Protein AF-A0A9C5ZKK2-F1 (afdb_monomer)

Sequence (110 aa):
MLGVKFIIILALFGAITSAADQGYLDSRNKLIKRGRRHSLGGKLELTEKEKEVNRIFMKHKINELSLAFNDTSQNSPAMHFFKAKDVIENNLLLRVLFSNFRMHCNLHIV

InterPro domains:
  IPR013659 Adenosine/AMP deaminase N-terminal [PF08451] (18-93)

Radius of gyration: 24.01 Å; Cα contacts (8 Å, |Δi|>4): 30; chains: 1; bounding box: 35×56×68 Å

Structure (mmCIF, N/CA/C/O backbone):
data_AF-A0A9C5ZKK2-F1
#
_entry.id   AF-A0A9C5ZKK2-F1
#
loop_
_atom_site.group_PDB
_atom_site.id
_atom_site.type_symbol
_atom_site.label_atom_id
_atom_site.label_alt_id
_atom_site.label_comp_id
_atom_site.label_asym_id
_atom_site.label_entity_id
_atom_site.label_seq_id
_atom_site.pdbx_PDB_ins_code
_atom_site.Cartn_x
_atom_site.Cartn_y
_atom_site.Cartn_z
_atom_site.occupancy
_atom_site.B_iso_or_equiv
_atom_site.auth_seq_id
_atom_site.auth_comp_id
_atom_site.auth_asym_id
_atom_site.auth_atom_id
_atom_site.pdbx_PDB_model_num
ATOM 1 N N . MET A 1 1 ? -16.827 34.606 41.794 1.00 61.16 1 MET A N 1
ATOM 2 C CA . MET A 1 1 ? -17.616 33.513 41.163 1.00 61.16 1 MET A CA 1
ATOM 3 C C . MET A 1 1 ? -17.607 33.521 39.625 1.00 61.16 1 MET A C 1
ATOM 5 O O . MET A 1 1 ? -18.075 32.553 39.039 1.00 61.16 1 MET A O 1
ATOM 9 N N . LEU A 1 2 ? -17.075 34.556 38.953 1.00 66.56 2 LEU A N 1
ATOM 10 C CA . LEU A 1 2 ? -17.052 34.640 37.482 1.00 66.56 2 LEU A CA 1
ATOM 11 C C . LEU A 1 2 ? -15.945 33.775 36.835 1.00 66.56 2 LEU A C 1
ATOM 13 O O . LEU A 1 2 ? -16.195 33.118 35.832 1.00 66.56 2 LEU A O 1
ATOM 17 N N . GLY A 1 3 ? -14.761 33.693 37.458 1.00 73.31 3 GLY A N 1
ATOM 18 C CA . GLY A 1 3 ? -13.631 32.899 36.946 1.00 73.31 3 GLY A CA 1
ATOM 19 C C . GLY A 1 3 ? -13.884 31.386 36.913 1.00 73.31 3 GLY A C 1
ATOM 20 O O . GLY A 1 3 ? -13.531 30.726 35.945 1.00 73.31 3 GLY A O 1
ATOM 21 N N . VAL A 1 4 ? -14.585 30.840 37.915 1.00 77.81 4 VAL A N 1
ATOM 22 C CA . VAL A 1 4 ? -14.943 29.407 37.958 1.00 77.81 4 VAL A CA 1
ATOM 23 C C . VAL A 1 4 ? -15.922 29.048 36.837 1.00 77.81 4 VAL A C 1
ATOM 25 O O . VAL A 1 4 ? -15.765 28.021 36.185 1.00 77.81 4 VAL A O 1
ATOM 28 N N . LYS A 1 5 ? -16.893 29.925 36.551 1.00 78.19 5 LYS A N 1
ATOM 29 C CA . LYS A 1 5 ? -17.826 29.746 35.428 1.00 78.19 5 LYS A CA 1
ATOM 30 C C . LYS A 1 5 ? -17.097 29.758 34.081 1.00 78.19 5 LYS A C 1
ATOM 32 O O . LYS A 1 5 ? -17.413 28.942 33.225 1.00 78.19 5 LYS A O 1
ATOM 37 N N . PHE A 1 6 ? -16.097 30.624 33.918 1.00 82.38 6 PHE A N 1
ATOM 38 C CA . PHE A 1 6 ? -15.277 30.681 32.705 1.00 82.38 6 PHE A CA 1
ATOM 39 C C . PHE A 1 6 ? -14.474 29.394 32.476 1.00 82.38 6 PHE A C 1
ATOM 41 O O . PHE A 1 6 ? -14.457 28.881 31.361 1.00 82.38 6 PHE A O 1
ATOM 48 N N . ILE A 1 7 ? -13.872 28.832 33.530 1.00 83.69 7 ILE A N 1
ATOM 49 C CA . ILE A 1 7 ? -13.127 27.565 33.445 1.00 83.69 7 ILE A CA 1
ATOM 50 C C . ILE A 1 7 ? -14.052 26.402 33.067 1.00 83.69 7 ILE A C 1
ATOM 52 O O . ILE A 1 7 ? -13.695 25.589 32.218 1.00 83.69 7 ILE A O 1
ATOM 56 N N . ILE A 1 8 ? -15.258 26.345 33.640 1.00 83.38 8 ILE A N 1
ATOM 57 C CA . ILE A 1 8 ? -16.248 25.307 33.312 1.00 83.38 8 ILE A CA 1
ATOM 58 C C . ILE A 1 8 ? -16.679 25.402 31.841 1.00 83.38 8 ILE A C 1
ATOM 60 O O . ILE A 1 8 ? -16.755 24.382 31.159 1.00 83.38 8 ILE A O 1
ATOM 64 N N . ILE A 1 9 ? -16.913 26.616 31.330 1.00 84.19 9 ILE A N 1
ATOM 65 C CA . ILE A 1 9 ? -17.272 26.838 29.920 1.00 84.19 9 ILE A CA 1
ATOM 66 C C . ILE A 1 9 ? -16.123 26.418 28.990 1.00 84.19 9 ILE A C 1
ATOM 68 O O . ILE A 1 9 ? -16.368 25.750 27.987 1.00 84.19 9 ILE A O 1
ATOM 72 N N . LEU A 1 10 ? -14.873 26.745 29.336 1.00 81.31 10 LEU A N 1
ATOM 73 C CA . LEU A 1 10 ? -13.702 26.355 28.544 1.00 81.31 10 LEU A CA 1
ATOM 74 C C . LEU A 1 10 ? -13.518 24.827 28.506 1.00 81.31 10 LEU A C 1
ATOM 76 O O . LEU A 1 10 ? -13.245 24.259 27.450 1.00 81.31 10 LEU A O 1
ATOM 80 N N . ALA A 1 11 ? -13.710 24.160 29.649 1.00 80.12 11 ALA A N 1
ATOM 81 C CA . ALA A 1 11 ? -13.616 22.706 29.761 1.00 80.12 11 ALA A CA 1
ATOM 82 C C . ALA A 1 11 ? -14.719 21.992 28.962 1.00 80.12 11 ALA A C 1
ATOM 84 O O . ALA A 1 11 ? -14.442 21.015 28.268 1.00 80.12 11 ALA A O 1
ATOM 85 N N . LEU A 1 12 ? -15.954 22.508 28.997 1.00 76.38 12 LEU A N 1
ATOM 86 C CA . LEU A 1 12 ? -17.062 21.997 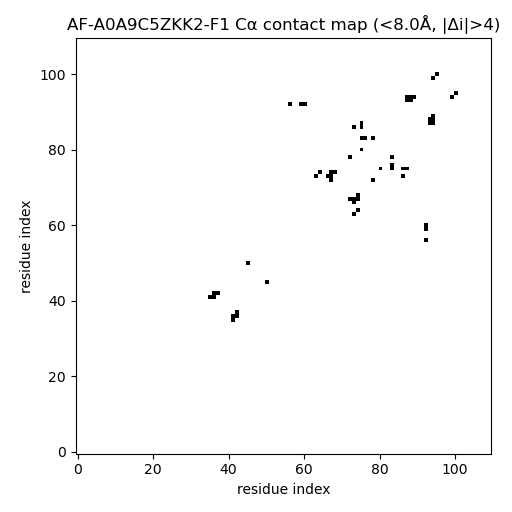28.185 1.00 76.38 12 LEU A CA 1
ATOM 87 C C . LEU A 1 12 ? -16.790 22.162 26.687 1.00 76.38 12 LEU A C 1
ATOM 89 O O . LEU A 1 12 ? -17.025 21.229 25.921 1.00 76.38 12 LEU A O 1
ATOM 93 N N . PHE A 1 13 ? -16.245 23.306 26.267 1.00 76.69 13 PHE A N 1
ATOM 94 C CA . PHE A 1 13 ? -15.901 23.539 24.864 1.00 76.69 13 PHE A CA 1
ATOM 95 C C . PHE A 1 13 ? -14.804 22.574 24.377 1.00 76.69 13 PHE A C 1
ATOM 97 O O . PHE A 1 13 ? -14.947 21.983 23.309 1.00 76.69 13 PHE A O 1
ATOM 104 N N . GLY A 1 14 ? -13.763 22.333 25.185 1.00 72.12 14 GLY A N 1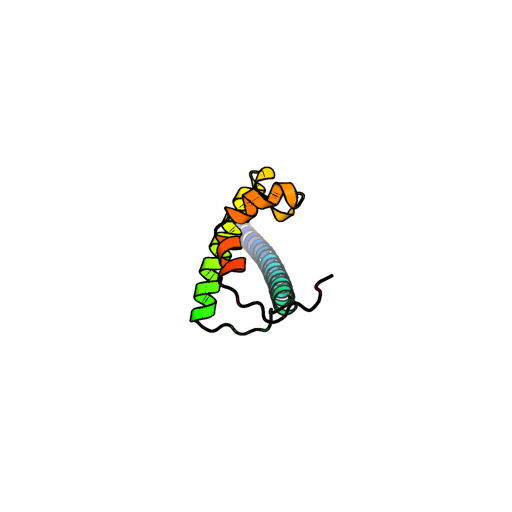
ATOM 105 C CA . GLY A 1 14 ? -12.711 21.349 24.881 1.00 72.12 14 GLY A CA 1
ATOM 106 C C . GLY A 1 14 ? -13.194 19.888 24.863 1.00 72.12 14 GLY A C 1
ATOM 107 O O . GLY A 1 14 ? -12.721 19.071 24.068 1.00 72.12 14 GLY A O 1
ATOM 108 N N . ALA A 1 15 ? -14.172 19.541 25.702 1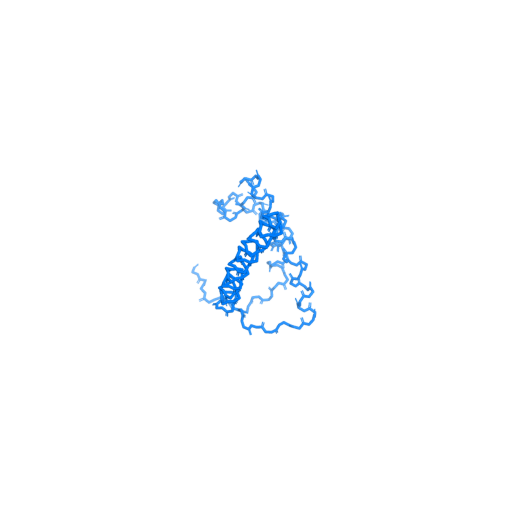.00 70.69 15 ALA A N 1
ATOM 109 C CA . ALA A 1 15 ? -14.778 18.210 25.689 1.00 70.69 15 ALA A CA 1
ATOM 110 C C . ALA A 1 15 ? -15.628 17.979 24.424 1.00 70.69 15 ALA A C 1
ATOM 112 O O . ALA A 1 15 ? -15.579 16.904 23.830 1.00 70.69 15 ALA A O 1
ATOM 113 N N . ILE A 1 16 ? -16.363 18.999 23.967 1.00 71.88 16 ILE A N 1
ATOM 114 C CA . ILE A 1 16 ? -17.188 18.912 22.753 1.00 71.88 16 ILE A CA 1
ATOM 115 C C . ILE A 1 16 ? -16.313 18.785 21.494 1.00 71.88 16 ILE A C 1
ATOM 117 O O . ILE A 1 16 ? -16.621 17.976 20.617 1.00 71.88 16 ILE A O 1
ATOM 121 N N . THR A 1 17 ? -15.207 19.532 21.402 1.00 72.19 17 THR A N 1
ATOM 122 C CA . THR A 1 17 ? -14.301 19.463 20.240 1.00 72.19 17 THR A CA 1
ATOM 123 C C . THR A 1 17 ? -13.562 18.127 20.141 1.00 72.19 17 THR A C 1
ATOM 125 O O . THR A 1 17 ? -13.444 17.584 19.044 1.00 72.19 17 THR A O 1
ATOM 128 N N . SER A 1 18 ? -13.121 17.550 21.263 1.00 68.81 18 SER A N 1
ATOM 129 C CA . SER A 1 18 ? -12.457 16.234 21.270 1.00 68.81 18 SER A CA 1
ATOM 130 C C . SER A 1 18 ? -13.410 15.075 20.942 1.00 68.81 18 SER A C 1
ATOM 132 O O . SER A 1 18 ? -13.033 14.150 20.223 1.00 68.81 18 SER A O 1
ATOM 134 N N . ALA A 1 19 ? -14.669 15.135 21.389 1.00 69.00 19 ALA A N 1
ATOM 135 C CA . ALA A 1 19 ? -15.681 14.139 21.031 1.00 69.00 19 ALA A CA 1
ATOM 136 C C . ALA A 1 19 ? -16.022 14.157 19.527 1.00 69.00 19 ALA A C 1
ATOM 138 O O . ALA A 1 19 ? -16.213 13.100 18.919 1.00 69.00 19 ALA A O 1
ATOM 139 N N . ALA A 1 20 ? -16.068 15.347 18.915 1.00 69.88 20 ALA A N 1
ATOM 140 C CA . ALA A 1 20 ? -16.273 15.497 17.474 1.00 69.88 20 ALA A CA 1
ATOM 141 C C . ALA A 1 20 ? -15.110 14.900 16.657 1.00 69.88 20 ALA A C 1
ATOM 143 O O . ALA A 1 20 ? -15.346 14.239 15.642 1.00 69.88 20 ALA A O 1
ATOM 144 N N . ASP A 1 21 ? -13.872 15.067 17.131 1.00 81.56 21 ASP A N 1
ATOM 145 C CA . ASP A 1 21 ? -12.677 14.477 16.516 1.00 81.56 21 ASP A CA 1
ATOM 146 C C . ASP A 1 21 ? -12.699 12.938 16.586 1.00 81.56 21 ASP A C 1
ATOM 148 O O . ASP A 1 21 ? -12.497 12.258 15.576 1.00 81.56 21 ASP A O 1
ATOM 152 N N . GLN A 1 22 ? -13.081 12.363 17.732 1.00 87.06 22 GLN A N 1
ATOM 153 C CA . GLN A 1 22 ? -13.170 10.906 17.879 1.00 87.06 22 GLN A CA 1
ATOM 154 C C . GLN A 1 22 ? -14.227 10.281 16.952 1.00 87.06 22 GLN A C 1
ATOM 156 O O . GLN A 1 22 ? -13.968 9.258 16.312 1.00 87.06 22 GLN A O 1
ATOM 161 N N . GLY A 1 23 ? -15.404 10.907 16.821 1.00 90.75 23 GLY A N 1
ATOM 162 C CA . GLY A 1 23 ? -16.456 10.432 15.913 1.00 90.75 23 GLY A CA 1
ATOM 163 C C . GLY A 1 23 ? -16.020 10.425 14.441 1.00 90.75 23 GLY A C 1
ATOM 164 O O . GLY A 1 23 ? -16.342 9.493 13.686 1.00 90.75 23 GLY A O 1
ATOM 165 N N . TYR A 1 24 ? -15.234 11.427 14.037 1.00 91.81 24 TYR A N 1
ATOM 166 C CA . TYR A 1 24 ? -14.604 11.470 12.719 1.00 91.81 24 TYR A CA 1
ATOM 167 C C . TYR A 1 24 ? -13.563 10.353 12.548 1.00 91.81 24 TYR A C 1
ATOM 169 O O . TYR A 1 24 ? -13.628 9.603 11.565 1.00 91.81 24 TYR A O 1
ATOM 177 N N . LEU A 1 25 ? -12.641 10.190 13.504 1.00 93.25 25 LEU A N 1
ATOM 178 C CA . LEU A 1 25 ? -11.595 9.163 13.454 1.00 93.25 25 LEU A CA 1
ATOM 179 C C . LEU A 1 25 ? -12.180 7.747 13.372 1.00 93.25 25 LEU A C 1
ATOM 181 O O . LEU A 1 25 ? -11.725 6.936 12.559 1.00 93.25 25 LEU A O 1
ATOM 185 N N . ASP A 1 26 ? -13.233 7.459 14.134 1.00 94.88 26 ASP A N 1
ATOM 186 C CA . ASP A 1 26 ? -13.928 6.170 14.096 1.00 94.88 26 ASP A CA 1
ATOM 187 C C . ASP A 1 26 ? -14.569 5.911 12.730 1.00 94.88 26 ASP A C 1
ATOM 189 O O . ASP A 1 26 ? -14.455 4.814 12.170 1.00 94.88 26 ASP A O 1
ATOM 193 N N . SER A 1 27 ? -15.219 6.927 12.162 1.00 95.31 27 SER A N 1
ATOM 194 C CA . SER A 1 27 ? -15.841 6.845 10.837 1.00 95.31 27 SER A CA 1
ATOM 195 C C . SER A 1 27 ? -14.794 6.618 9.744 1.00 95.31 27 SER A C 1
ATOM 197 O O . SER A 1 27 ? -14.947 5.723 8.904 1.00 95.31 27 SER A O 1
ATOM 199 N N . ARG A 1 28 ? -13.673 7.345 9.806 1.00 94.69 28 ARG A N 1
ATOM 200 C CA . ARG A 1 28 ? -12.518 7.166 8.918 1.00 94.69 28 ARG A CA 1
ATOM 201 C C . ARG A 1 28 ? -11.943 5.753 9.022 1.00 94.69 28 ARG A C 1
ATOM 203 O O . ARG A 1 28 ? -11.730 5.092 8.004 1.00 94.69 28 ARG A O 1
ATOM 210 N N . ASN A 1 29 ? -11.743 5.251 10.238 1.00 96.06 29 ASN A N 1
ATOM 211 C CA . ASN A 1 29 ? -11.203 3.912 10.472 1.00 96.06 29 ASN A CA 1
ATOM 212 C C . ASN A 1 29 ? -12.146 2.812 9.967 1.00 96.06 29 ASN A C 1
ATOM 214 O O . ASN A 1 29 ? -11.686 1.833 9.368 1.00 96.06 29 ASN A O 1
ATOM 218 N N . LYS A 1 30 ? -13.465 2.986 10.133 1.00 96.31 30 LYS A N 1
ATOM 219 C CA . LYS A 1 30 ? -14.481 2.084 9.565 1.00 96.31 30 LYS A CA 1
ATOM 220 C C . LYS A 1 30 ? -14.398 2.034 8.039 1.00 96.31 30 LYS A C 1
ATOM 222 O O . LYS A 1 30 ? -14.423 0.936 7.479 1.00 96.31 30 LYS A O 1
ATOM 227 N N . LEU A 1 31 ? -14.249 3.181 7.372 1.00 96.69 31 LEU A N 1
ATOM 228 C CA . LEU A 1 31 ? -14.099 3.250 5.912 1.00 96.69 31 LEU A CA 1
ATOM 229 C C . LEU A 1 31 ? -12.812 2.570 5.432 1.00 96.69 31 LEU A C 1
ATOM 231 O O . LEU A 1 31 ? -12.869 1.728 4.535 1.00 96.69 31 LEU A O 1
ATOM 235 N N . ILE A 1 32 ? -11.673 2.844 6.073 1.00 96.00 32 ILE A N 1
ATOM 236 C CA . ILE A 1 32 ? -10.386 2.210 5.733 1.00 96.00 32 ILE A CA 1
ATOM 237 C C . ILE A 1 32 ? -10.454 0.689 5.937 1.00 96.00 32 ILE A C 1
ATOM 239 O O . ILE A 1 32 ? -9.985 -0.081 5.096 1.00 96.00 32 ILE A O 1
ATOM 243 N N . LYS A 1 33 ? -11.049 0.224 7.044 1.00 94.88 33 LYS A N 1
ATOM 244 C CA . LYS A 1 33 ? -11.223 -1.213 7.314 1.00 94.88 33 LYS A CA 1
ATOM 245 C C . LYS A 1 33 ? -12.134 -1.871 6.278 1.00 94.88 33 LYS A C 1
ATOM 247 O O . LYS A 1 33 ? -11.826 -2.967 5.816 1.00 94.88 33 LYS A O 1
ATOM 252 N N . ARG A 1 34 ? -13.222 -1.200 5.891 1.00 95.31 34 ARG A N 1
ATOM 253 C CA . ARG A 1 34 ? -14.122 -1.664 4.829 1.00 95.31 34 ARG A CA 1
ATOM 254 C C . ARG A 1 34 ? -13.367 -1.789 3.505 1.00 95.31 34 ARG A C 1
ATOM 256 O O . ARG A 1 34 ? -13.369 -2.872 2.932 1.00 95.31 34 ARG A O 1
ATOM 263 N N . GLY A 1 35 ? -12.657 -0.745 3.077 1.00 93.56 35 GLY A N 1
ATOM 264 C CA . GLY A 1 35 ? -11.867 -0.761 1.840 1.00 93.56 35 GLY A CA 1
ATOM 265 C C . GLY A 1 35 ? -10.873 -1.924 1.786 1.00 93.56 35 GLY A C 1
ATOM 266 O O . GLY A 1 35 ? -10.888 -2.698 0.833 1.00 93.56 35 GLY A O 1
ATOM 267 N N . ARG A 1 36 ? -10.098 -2.131 2.861 1.00 93.19 36 ARG A N 1
ATOM 268 C CA . ARG A 1 36 ? -9.153 -3.260 2.969 1.00 93.19 36 ARG A CA 1
ATOM 269 C C . ARG A 1 36 ? -9.814 -4.636 2.884 1.00 93.19 36 ARG A C 1
ATOM 271 O O . ARG A 1 36 ? -9.200 -5.569 2.392 1.00 93.19 36 ARG A O 1
ATOM 278 N N . ARG A 1 37 ? -11.053 -4.786 3.358 1.00 93.06 37 ARG A N 1
ATOM 279 C CA . ARG A 1 37 ? -11.771 -6.070 3.309 1.00 93.06 37 ARG A CA 1
ATOM 280 C C . ARG A 1 37 ? -12.376 -6.366 1.934 1.00 9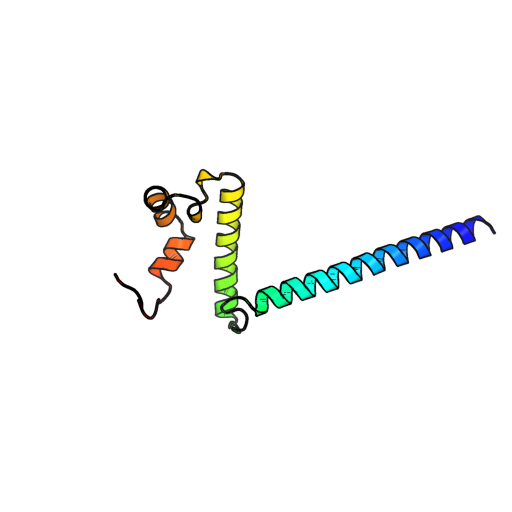3.06 37 ARG A C 1
ATOM 282 O O . ARG A 1 37 ? -12.602 -7.529 1.608 1.00 93.06 37 ARG A O 1
ATOM 289 N N . HIS A 1 38 ? -12.682 -5.327 1.158 1.00 95.25 38 HIS A N 1
ATOM 290 C CA . HIS A 1 38 ? -13.259 -5.452 -0.183 1.00 95.25 38 HIS A CA 1
ATOM 291 C C . HIS A 1 38 ? -12.213 -5.491 -1.302 1.00 95.25 38 HIS A C 1
ATOM 293 O O . HIS A 1 38 ? -12.571 -5.808 -2.433 1.00 95.25 38 HIS A O 1
ATOM 299 N N . SER A 1 39 ? -10.940 -5.205 -1.016 1.00 93.56 39 SER A N 1
ATOM 300 C CA . SER A 1 39 ? -9.868 -5.394 -1.993 1.00 93.56 39 SER A CA 1
ATOM 301 C C . SER A 1 39 ? -9.662 -6.874 -2.321 1.00 93.56 39 SER A C 1
ATOM 303 O O . SER A 1 39 ? -9.985 -7.761 -1.525 1.00 93.56 39 SER A O 1
ATOM 305 N N . LEU A 1 40 ? -9.076 -7.144 -3.489 1.00 93.06 40 LEU A N 1
ATOM 306 C CA . LEU A 1 40 ? -8.657 -8.488 -3.889 1.00 93.06 40 LEU A CA 1
ATOM 307 C C . LEU A 1 40 ? -7.790 -9.120 -2.789 1.00 93.06 40 LEU A C 1
ATOM 309 O O . LEU A 1 40 ? -6.876 -8.482 -2.270 1.00 93.06 40 LEU A O 1
ATOM 313 N N . GLY A 1 41 ? -8.126 -10.347 -2.388 1.00 91.50 41 GLY A N 1
ATOM 314 C CA . GLY A 1 41 ? -7.445 -11.053 -1.297 1.00 91.50 41 GLY A CA 1
ATOM 315 C C . GLY A 1 41 ? -7.685 -10.491 0.115 1.00 91.50 41 GLY A C 1
ATOM 316 O O . GLY A 1 41 ? -7.180 -11.055 1.076 1.00 91.50 41 GLY A O 1
ATOM 317 N N . GLY A 1 42 ? -8.489 -9.436 0.294 1.00 90.75 42 GLY A N 1
ATOM 318 C CA . GLY A 1 42 ? -8.675 -8.740 1.580 1.00 90.75 42 GLY A CA 1
ATOM 319 C C . GLY A 1 42 ? -9.422 -9.518 2.673 1.00 90.75 42 GLY A C 1
ATOM 320 O O . GLY A 1 42 ? -9.543 -9.042 3.801 1.00 90.75 42 GLY A O 1
ATOM 321 N N . LYS A 1 43 ? -9.951 -10.700 2.342 1.00 94.25 43 LYS A N 1
ATOM 322 C CA . LYS A 1 43 ? -10.575 -11.643 3.286 1.00 94.25 43 LYS A CA 1
ATOM 323 C C . LYS A 1 43 ? -9.690 -12.863 3.579 1.00 94.25 43 LYS A C 1
ATOM 325 O O . LYS A 1 43 ? -10.143 -13.751 4.291 1.00 94.25 43 LYS A O 1
ATOM 330 N N . LEU A 1 44 ? -8.496 -12.943 2.984 1.00 94.12 44 LEU A N 1
ATOM 331 C CA . LEU A 1 44 ? -7.558 -14.029 3.248 1.00 94.12 44 LEU A CA 1
ATOM 332 C C . LEU A 1 44 ? -6.969 -13.851 4.648 1.00 94.12 44 LEU A C 1
ATOM 334 O O . LEU A 1 44 ? -6.470 -12.779 4.988 1.00 94.12 44 LEU A O 1
ATOM 338 N N . GLU A 1 45 ? -7.025 -14.913 5.441 1.00 94.00 45 GLU A N 1
ATOM 339 C CA . GLU A 1 45 ? -6.392 -14.965 6.753 1.00 94.00 45 GLU A CA 1
ATOM 340 C C . GLU A 1 45 ? -4.968 -15.495 6.583 1.00 94.00 45 GLU A C 1
ATOM 342 O O . GLU A 1 45 ? -4.765 -16.627 6.150 1.00 94.00 45 GLU A O 1
ATOM 347 N N . LEU A 1 46 ? -3.981 -14.651 6.888 1.00 93.88 46 LEU A N 1
ATOM 348 C CA . LEU A 1 46 ? -2.566 -15.001 6.785 1.00 93.88 46 LEU A CA 1
ATOM 349 C C . LEU A 1 46 ? -2.113 -15.764 8.033 1.00 93.88 46 LEU A C 1
ATOM 351 O O . LEU A 1 46 ? -2.422 -15.371 9.162 1.00 93.88 46 LEU A O 1
ATOM 355 N N . THR A 1 47 ? -1.306 -16.801 7.840 1.00 96.56 47 THR A N 1
ATOM 356 C CA . THR A 1 47 ? -0.557 -17.459 8.919 1.00 96.56 47 THR A CA 1
ATOM 357 C C . THR A 1 47 ? 0.525 -16.532 9.483 1.00 96.56 47 THR A C 1
ATOM 359 O O . THR A 1 47 ? 0.919 -15.554 8.851 1.00 96.56 47 THR A O 1
ATOM 362 N N . GLU A 1 48 ? 1.077 -16.843 10.660 1.00 96.25 48 GLU A N 1
ATOM 363 C CA . GLU A 1 48 ? 2.146 -16.023 11.261 1.00 96.25 48 GLU A CA 1
ATOM 364 C C . GLU A 1 48 ? 3.396 -15.915 10.373 1.00 96.25 48 GLU A C 1
ATOM 366 O O . GLU A 1 48 ? 4.000 -14.848 10.269 1.00 96.25 48 GLU A O 1
ATOM 371 N N . LYS A 1 49 ? 3.745 -16.988 9.652 1.00 95.38 49 LYS A N 1
ATOM 372 C CA . LYS A 1 49 ? 4.854 -16.964 8.686 1.00 95.38 49 LYS A CA 1
ATOM 373 C C . LYS A 1 49 ? 4.555 -16.029 7.514 1.00 95.38 49 LYS A C 1
ATOM 375 O O . LYS A 1 49 ? 5.407 -15.234 7.128 1.00 95.38 49 LYS A O 1
ATOM 380 N N . GLU A 1 50 ? 3.344 -16.093 6.968 1.00 93.06 50 GLU A N 1
ATOM 381 C CA . GLU A 1 50 ? 2.927 -15.224 5.862 1.00 93.06 50 GLU A CA 1
ATOM 382 C C . GLU A 1 50 ? 2.806 -13.762 6.295 1.00 93.06 50 GLU A C 1
ATOM 384 O O . GLU A 1 50 ? 3.155 -12.872 5.521 1.00 93.06 50 GLU A O 1
ATOM 389 N N . LYS A 1 51 ? 2.381 -13.492 7.536 1.00 95.12 51 LYS A N 1
ATOM 390 C CA . LYS A 1 51 ? 2.379 -12.139 8.112 1.00 95.12 51 LYS A CA 1
ATOM 391 C C . LYS A 1 51 ? 3.785 -11.555 8.169 1.00 95.12 51 LYS A C 1
ATOM 393 O O . LYS A 1 51 ? 3.961 -10.394 7.803 1.00 95.12 51 LYS A O 1
ATOM 398 N N . GLU A 1 52 ? 4.772 -12.347 8.581 1.00 95.19 52 GLU A N 1
ATOM 399 C CA . GLU A 1 52 ? 6.165 -11.899 8.643 1.00 95.19 52 GLU A CA 1
ATOM 400 C C . GLU A 1 52 ? 6.740 -11.625 7.248 1.00 95.19 52 GLU A C 1
ATOM 402 O O . GLU A 1 52 ? 7.310 -10.558 7.006 1.00 95.19 52 GLU A O 1
ATOM 407 N N . VAL A 1 53 ? 6.503 -12.526 6.289 1.00 91.88 53 VAL A N 1
ATOM 408 C CA . VAL A 1 53 ? 6.890 -12.305 4.885 1.00 91.88 53 VAL A CA 1
ATOM 409 C C . VAL A 1 53 ? 6.205 -11.057 4.323 1.00 91.88 53 VAL A C 1
ATOM 411 O O . VAL A 1 53 ? 6.866 -10.206 3.727 1.00 91.88 53 VAL A O 1
ATOM 414 N N . ASN A 1 54 ? 4.903 -10.888 4.564 1.00 92.56 54 ASN A N 1
ATOM 415 C CA . ASN A 1 54 ? 4.149 -9.709 4.144 1.00 92.56 54 ASN A CA 1
ATOM 416 C C . ASN A 1 54 ? 4.695 -8.421 4.781 1.00 92.56 54 ASN A C 1
ATOM 418 O O . ASN A 1 54 ? 4.773 -7.395 4.109 1.00 92.56 54 ASN A O 1
ATOM 422 N N . ARG A 1 55 ? 5.120 -8.454 6.049 1.00 93.94 55 ARG A N 1
ATOM 423 C CA . ARG A 1 55 ? 5.734 -7.305 6.733 1.00 93.94 55 ARG A CA 1
ATOM 424 C C . ARG A 1 55 ? 7.036 -6.881 6.056 1.00 93.94 55 ARG A C 1
ATOM 426 O O . ARG A 1 55 ? 7.219 -5.691 5.790 1.00 93.94 55 ARG A O 1
ATOM 433 N N . ILE A 1 56 ? 7.919 -7.835 5.757 1.00 91.56 56 ILE A N 1
ATOM 434 C CA . ILE A 1 56 ? 9.185 -7.578 5.051 1.00 91.56 56 ILE A CA 1
ATOM 435 C C . ILE A 1 56 ? 8.899 -7.038 3.646 1.00 91.56 56 ILE A C 1
ATOM 437 O O . ILE A 1 56 ? 9.430 -5.995 3.262 1.00 91.56 56 ILE A O 1
ATOM 441 N N . PHE A 1 57 ? 8.002 -7.693 2.909 1.00 91.31 57 PHE A N 1
ATOM 442 C CA . PHE A 1 57 ? 7.620 -7.291 1.558 1.00 91.31 57 PHE A CA 1
ATOM 443 C C . PHE A 1 57 ? 7.043 -5.866 1.521 1.00 91.31 57 PHE A C 1
ATOM 445 O O . PHE A 1 57 ? 7.499 -5.017 0.753 1.00 91.31 57 PHE A O 1
ATOM 452 N N . MET A 1 58 ? 6.094 -5.556 2.407 1.00 92.50 58 MET A N 1
ATOM 453 C CA . MET A 1 58 ? 5.486 -4.227 2.496 1.00 92.50 58 MET A CA 1
ATOM 454 C C . MET A 1 58 ? 6.486 -3.147 2.913 1.00 92.50 58 MET A C 1
ATOM 456 O O . MET A 1 58 ? 6.388 -2.025 2.418 1.00 92.50 58 MET A O 1
ATOM 460 N N . LYS A 1 59 ? 7.472 -3.467 3.763 1.00 92.62 59 LYS A N 1
ATOM 461 C CA . LYS A 1 59 ? 8.553 -2.534 4.118 1.00 92.62 59 LYS A CA 1
ATOM 462 C C . LYS A 1 59 ? 9.337 -2.102 2.878 1.00 92.62 59 LYS A C 1
ATOM 464 O O . LYS A 1 59 ? 9.528 -0.905 2.674 1.00 92.62 59 LYS A O 1
ATOM 469 N N . HIS A 1 60 ? 9.753 -3.051 2.040 1.00 89.75 60 HIS A N 1
ATOM 470 C CA . HIS A 1 60 ? 10.444 -2.715 0.795 1.00 89.75 60 HIS A CA 1
ATOM 471 C C . HIS A 1 60 ? 9.537 -1.931 -0.162 1.00 89.75 60 HIS A C 1
ATOM 473 O O . HIS A 1 60 ? 10.003 -0.982 -0.788 1.00 89.75 60 HIS A O 1
ATOM 479 N N . LYS A 1 61 ? 8.239 -2.262 -0.218 1.00 90.25 61 LYS A N 1
ATOM 480 C CA . LYS A 1 61 ? 7.289 -1.612 -1.139 1.00 90.25 61 LYS A CA 1
ATOM 481 C C . LYS A 1 61 ? 7.082 -0.152 -0.786 1.00 90.25 61 LYS A C 1
ATOM 483 O O . LYS A 1 61 ? 7.075 0.707 -1.658 1.00 90.25 61 LYS A O 1
ATOM 488 N N . ILE A 1 62 ? 6.921 0.126 0.503 1.00 92.00 62 ILE A N 1
ATOM 489 C CA . ILE A 1 62 ? 6.786 1.493 0.998 1.00 92.00 62 ILE A CA 1
ATOM 490 C C . ILE A 1 62 ? 8.073 2.272 0.725 1.00 92.00 62 ILE A C 1
ATOM 492 O O . ILE A 1 62 ? 7.988 3.401 0.262 1.00 92.00 62 ILE A O 1
ATOM 496 N N . ASN A 1 63 ? 9.247 1.665 0.932 1.00 89.94 63 ASN A N 1
ATOM 497 C CA . ASN A 1 63 ? 10.523 2.316 0.639 1.00 89.94 63 ASN A CA 1
ATOM 498 C C . ASN A 1 63 ? 10.671 2.686 -0.847 1.00 89.94 63 ASN A C 1
ATOM 500 O O . ASN A 1 63 ? 11.054 3.809 -1.155 1.00 89.94 63 ASN A O 1
ATOM 504 N N . GLU A 1 64 ? 10.328 1.776 -1.762 1.00 87.75 64 GLU A N 1
ATOM 505 C CA . GLU A 1 64 ? 10.316 2.059 -3.204 1.00 87.75 64 GLU A CA 1
ATOM 506 C C . GLU A 1 64 ? 9.370 3.218 -3.543 1.00 87.75 64 GLU A C 1
ATOM 508 O O . GLU A 1 64 ? 9.767 4.159 -4.225 1.00 87.75 64 GLU A O 1
ATOM 513 N N . LEU A 1 65 ? 8.143 3.198 -3.012 1.00 90.19 65 LEU A N 1
ATOM 514 C CA . LEU A 1 65 ? 7.171 4.272 -3.232 1.00 90.19 65 LEU A CA 1
ATOM 515 C C . LEU A 1 65 ? 7.644 5.614 -2.660 1.00 90.19 65 LEU A C 1
ATOM 517 O O . LEU A 1 65 ? 7.404 6.650 -3.271 1.00 90.19 65 LEU A O 1
ATOM 521 N N . SER A 1 66 ? 8.322 5.614 -1.511 1.00 91.38 66 SER A N 1
ATOM 522 C CA . SER A 1 66 ? 8.904 6.827 -0.931 1.00 91.38 66 SER A CA 1
ATOM 523 C C . SER A 1 66 ? 10.028 7.398 -1.797 1.00 91.38 66 SER A C 1
ATOM 525 O O . SER A 1 66 ? 10.094 8.613 -1.971 1.00 91.38 66 SER A O 1
ATOM 527 N N . LEU A 1 67 ? 10.881 6.546 -2.373 1.00 88.38 67 LEU A N 1
ATOM 528 C CA . LEU A 1 67 ? 11.906 6.982 -3.326 1.00 88.38 67 LEU A CA 1
ATOM 529 C C . LEU A 1 67 ? 11.267 7.550 -4.599 1.00 88.38 67 LEU A C 1
ATOM 531 O O . LEU A 1 67 ? 11.622 8.648 -5.014 1.00 88.38 67 LEU A O 1
ATOM 535 N N . ALA A 1 68 ? 10.269 6.857 -5.149 1.00 88.88 68 ALA A N 1
ATOM 536 C CA . ALA A 1 68 ? 9.519 7.281 -6.330 1.00 88.88 68 ALA A CA 1
ATOM 537 C C . ALA A 1 68 ? 8.714 8.579 -6.123 1.00 88.88 68 ALA A C 1
ATOM 539 O O . ALA A 1 68 ? 8.464 9.316 -7.076 1.00 88.88 68 ALA A O 1
ATOM 540 N N . PHE A 1 69 ? 8.296 8.864 -4.886 1.00 90.75 69 PHE A N 1
ATOM 541 C CA . PHE A 1 69 ? 7.635 10.120 -4.533 1.00 90.75 69 PHE A CA 1
ATOM 542 C C . PHE A 1 69 ? 8.601 11.310 -4.594 1.00 90.75 69 PHE A C 1
ATOM 544 O O . PHE A 1 69 ? 8.215 12.386 -5.044 1.00 90.75 69 PHE A O 1
ATOM 551 N N . ASN A 1 70 ? 9.851 11.113 -4.166 1.00 90.75 70 ASN A N 1
ATOM 552 C CA . ASN A 1 70 ? 10.883 12.151 -4.202 1.00 90.75 70 ASN A CA 1
ATOM 553 C C . ASN A 1 70 ? 11.492 12.315 -5.602 1.00 90.75 70 ASN A C 1
ATOM 555 O O . ASN A 1 70 ? 11.799 13.431 -6.011 1.00 90.75 70 ASN A O 1
ATOM 559 N N . ASP A 1 71 ? 11.662 11.210 -6.329 1.00 88.00 71 ASP A N 1
ATOM 560 C CA . ASP A 1 71 ? 12.193 11.178 -7.686 1.00 88.00 71 ASP A CA 1
ATOM 561 C C . ASP A 1 71 ? 11.266 10.366 -8.595 1.00 88.00 71 ASP A C 1
ATOM 563 O O . ASP A 1 71 ? 11.257 9.134 -8.597 1.00 88.00 71 ASP A O 1
ATOM 567 N N . THR A 1 72 ? 10.501 11.080 -9.420 1.00 84.06 72 THR A N 1
ATOM 568 C CA . THR A 1 72 ? 9.563 10.468 -10.371 1.00 84.06 72 THR A CA 1
ATOM 569 C C . THR A 1 72 ? 10.247 9.554 -11.392 1.00 84.06 72 THR A C 1
ATOM 571 O O . THR A 1 72 ? 9.584 8.673 -11.943 1.00 84.06 72 THR A O 1
ATOM 574 N N . SER A 1 73 ? 11.563 9.693 -11.605 1.00 83.56 73 SER A N 1
ATOM 575 C CA . SER A 1 73 ? 12.332 8.795 -12.471 1.00 83.56 73 SER A CA 1
ATOM 576 C C . SER A 1 73 ? 12.535 7.394 -11.868 1.00 83.56 73 SER A C 1
ATOM 578 O O . SER A 1 73 ? 12.881 6.453 -12.576 1.00 83.56 73 SER A O 1
ATOM 580 N N . GLN A 1 74 ? 12.250 7.211 -10.578 1.00 82.25 74 GLN A N 1
ATOM 581 C CA . GLN A 1 74 ? 12.283 5.901 -9.919 1.00 82.25 74 GLN A CA 1
ATOM 582 C C . GLN A 1 74 ? 10.912 5.207 -9.921 1.00 82.25 74 GLN A C 1
ATOM 584 O O . GLN A 1 74 ? 10.789 4.054 -9.505 1.00 82.25 74 GLN A O 1
ATOM 589 N N . ASN A 1 75 ? 9.859 5.880 -10.401 1.00 88.12 75 ASN A N 1
ATOM 590 C CA . ASN A 1 75 ? 8.506 5.335 -10.443 1.00 88.12 75 ASN A CA 1
ATOM 591 C C . ASN A 1 75 ? 8.313 4.415 -11.659 1.00 88.12 75 ASN A C 1
ATOM 593 O O . ASN A 1 75 ? 7.661 4.785 -12.638 1.00 88.12 75 ASN A O 1
ATOM 597 N N . SER A 1 76 ? 8.885 3.209 -11.598 1.00 86.75 76 SER A N 1
ATOM 598 C CA . SER A 1 76 ? 8.875 2.263 -12.723 1.00 86.75 76 SER A CA 1
ATOM 599 C C . SER A 1 76 ? 7.480 1.976 -13.319 1.00 86.75 76 SER A C 1
ATOM 601 O O . SER A 1 76 ? 7.384 1.930 -14.546 1.00 86.75 76 SER A O 1
ATOM 603 N N . PRO A 1 77 ? 6.371 1.890 -12.547 1.00 87.56 77 PRO A N 1
ATOM 604 C CA . PRO A 1 77 ? 5.033 1.704 -13.118 1.00 87.56 77 PRO A CA 1
ATOM 605 C C . PRO A 1 77 ? 4.484 2.914 -13.888 1.00 87.56 77 PRO A C 1
ATOM 607 O O . PRO A 1 77 ? 3.571 2.752 -14.694 1.00 87.56 77 PRO A O 1
ATOM 610 N N . ALA A 1 78 ? 4.995 4.122 -13.637 1.00 89.19 78 ALA A N 1
ATOM 611 C CA . ALA A 1 78 ? 4.593 5.330 -14.363 1.00 89.19 78 ALA A CA 1
ATOM 612 C C . ALA A 1 78 ? 5.392 5.534 -15.663 1.00 89.19 78 ALA A C 1
ATOM 614 O O . ALA A 1 78 ? 5.083 6.426 -16.453 1.00 89.19 78 ALA A O 1
ATOM 615 N N . MET A 1 79 ? 6.423 4.718 -15.892 1.00 88.31 79 MET A N 1
ATOM 616 C CA . MET A 1 79 ? 7.260 4.770 -17.083 1.00 88.31 79 MET A CA 1
ATOM 617 C C . MET A 1 79 ? 6.753 3.843 -18.183 1.00 88.31 79 MET A C 1
ATOM 619 O O . MET A 1 79 ? 6.139 2.808 -17.935 1.00 88.31 79 MET A O 1
ATOM 623 N N . HIS A 1 80 ? 7.098 4.169 -19.431 1.00 91.56 80 HIS A N 1
ATOM 624 C CA . HIS A 1 80 ? 6.940 3.219 -20.527 1.00 91.56 80 HIS A CA 1
ATOM 625 C C . HIS A 1 80 ? 7.787 1.964 -20.263 1.00 91.56 80 HIS A C 1
ATOM 627 O O . HIS A 1 80 ? 8.973 2.080 -19.945 1.00 91.56 80 HIS A O 1
ATOM 633 N N . PHE A 1 81 ? 7.215 0.776 -20.478 1.00 88.00 81 PHE A N 1
ATOM 634 C CA . PHE A 1 81 ? 7.827 -0.510 -20.121 1.00 88.00 81 PHE A CA 1
ATOM 635 C C . PHE A 1 81 ? 9.273 -0.672 -20.615 1.00 88.00 81 PHE A C 1
ATOM 637 O O . PHE A 1 81 ? 10.146 -1.030 -19.83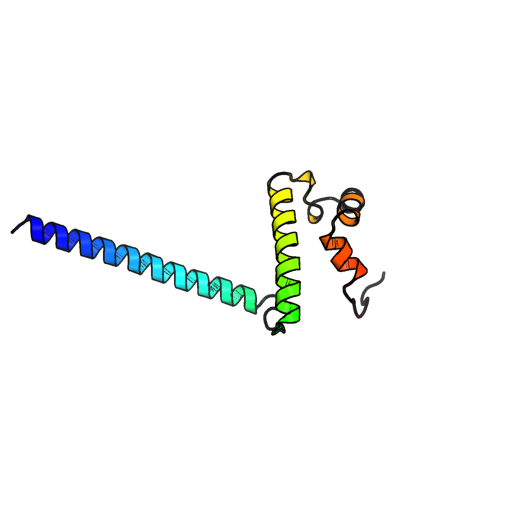5 1.00 88.00 81 PHE A O 1
ATOM 644 N N . PHE A 1 82 ? 9.565 -0.335 -21.877 1.00 87.81 82 PHE A N 1
ATOM 645 C CA . PHE A 1 82 ? 10.932 -0.438 -22.416 1.00 87.81 82 PHE A CA 1
ATOM 646 C C . PHE A 1 82 ? 11.978 0.404 -21.673 1.00 87.81 82 PHE A C 1
ATOM 648 O O . PHE A 1 82 ? 13.131 0.003 -21.624 1.00 87.81 82 PHE A O 1
ATOM 655 N N . LYS A 1 83 ? 11.591 1.540 -21.080 1.00 86.06 83 LYS A N 1
ATOM 656 C CA . LYS A 1 83 ? 12.484 2.349 -20.233 1.00 86.06 83 LYS A CA 1
ATOM 657 C C . LYS A 1 83 ? 12.518 1.827 -18.797 1.00 86.06 83 LYS A C 1
ATOM 659 O O . LYS A 1 83 ? 13.543 1.893 -18.136 1.00 86.06 83 LYS A O 1
ATOM 664 N N . ALA A 1 84 ? 11.387 1.304 -18.329 1.00 87.00 84 ALA A N 1
ATOM 665 C CA . ALA A 1 84 ? 11.241 0.765 -16.986 1.00 87.00 84 ALA A CA 1
ATOM 666 C C . ALA A 1 84 ? 11.961 -0.577 -16.796 1.00 87.00 84 ALA A C 1
ATOM 668 O O . ALA A 1 84 ? 12.304 -0.904 -15.667 1.00 87.00 84 ALA A O 1
ATOM 669 N N . LYS A 1 85 ? 12.179 -1.356 -17.865 1.00 86.62 85 LYS A N 1
ATOM 670 C CA . LYS A 1 85 ? 12.731 -2.721 -17.808 1.00 86.62 85 LYS A CA 1
ATOM 671 C C . LYS A 1 85 ? 14.010 -2.801 -16.974 1.00 86.62 85 LYS A C 1
ATOM 673 O O . LYS A 1 85 ? 14.074 -3.609 -16.052 1.00 86.62 85 LYS A O 1
ATOM 678 N N . ASP A 1 86 ? 14.976 -1.928 -17.241 1.00 84.25 86 ASP A N 1
ATOM 679 C CA . ASP A 1 86 ? 16.259 -1.940 -16.532 1.00 84.25 86 ASP A CA 1
ATOM 680 C C . ASP A 1 86 ? 16.086 -1.572 -15.049 1.00 84.25 86 ASP A C 1
ATOM 682 O O . ASP A 1 86 ? 16.727 -2.149 -14.172 1.00 84.25 86 ASP A O 1
ATOM 686 N N . VAL A 1 87 ? 15.166 -0.655 -14.740 1.00 82.81 87 VAL A N 1
ATOM 687 C CA . VAL A 1 87 ? 14.823 -0.281 -13.357 1.00 82.81 87 VAL A CA 1
ATOM 688 C C . VAL A 1 87 ? 14.125 -1.443 -12.637 1.00 82.81 87 VAL A C 1
ATOM 690 O O . VAL A 1 87 ? 14.423 -1.732 -11.479 1.00 82.81 87 VAL A O 1
ATOM 693 N N . ILE A 1 88 ? 13.234 -2.152 -13.334 1.00 83.25 88 ILE A N 1
ATOM 694 C CA . ILE A 1 88 ? 12.472 -3.297 -12.823 1.00 83.25 88 ILE A CA 1
ATOM 695 C C . ILE A 1 88 ? 13.394 -4.484 -12.506 1.00 83.25 88 ILE A C 1
ATOM 697 O O . ILE A 1 88 ? 13.272 -5.081 -11.437 1.00 83.25 88 ILE A O 1
ATOM 701 N N . GLU A 1 89 ? 14.330 -4.818 -13.395 1.00 81.69 89 GLU A N 1
ATOM 702 C CA . GLU A 1 89 ? 15.251 -5.960 -13.234 1.00 81.69 89 GLU A CA 1
ATOM 703 C C . GLU A 1 89 ? 16.261 -5.762 -12.089 1.00 81.69 89 GLU A C 1
ATOM 705 O O . GLU A 1 89 ? 16.699 -6.725 -11.437 1.00 81.69 89 GLU A O 1
ATOM 710 N N . ASN A 1 90 ? 16.598 -4.502 -11.811 1.00 79.50 90 ASN A N 1
ATOM 711 C CA . ASN A 1 90 ? 17.488 -4.114 -10.721 1.00 79.50 90 ASN A CA 1
ATOM 712 C C . ASN A 1 90 ? 16.761 -3.936 -9.378 1.00 79.50 90 ASN A C 1
ATOM 714 O O . ASN A 1 90 ? 17.408 -3.879 -8.331 1.00 79.50 90 ASN A O 1
ATOM 718 N N . ASN A 1 91 ? 15.426 -3.904 -9.368 1.00 78.81 91 ASN A N 1
ATOM 719 C CA . ASN A 1 91 ? 14.651 -3.768 -8.143 1.00 78.81 91 ASN A CA 1
ATOM 720 C C . ASN A 1 91 ? 14.506 -5.116 -7.411 1.00 78.81 91 ASN A C 1
ATOM 722 O O . ASN A 1 91 ? 13.940 -6.088 -7.922 1.00 78.81 91 ASN A O 1
ATOM 726 N N . LEU A 1 92 ? 14.972 -5.152 -6.159 1.00 76.75 92 LEU A N 1
ATOM 727 C CA . LEU A 1 92 ? 14.896 -6.316 -5.274 1.00 76.75 92 LEU A CA 1
ATOM 728 C C . LEU A 1 92 ? 13.465 -6.854 -5.113 1.00 76.75 92 LEU A C 1
ATOM 730 O O . LEU A 1 92 ? 13.270 -8.069 -5.100 1.00 76.75 92 LEU A O 1
ATOM 734 N N . LEU A 1 93 ? 12.461 -5.979 -5.005 1.00 78.81 93 LEU A N 1
ATOM 735 C CA . LEU A 1 93 ? 11.068 -6.392 -4.815 1.00 78.81 93 LEU A CA 1
ATOM 736 C C . LEU A 1 93 ? 10.514 -7.158 -6.003 1.00 78.8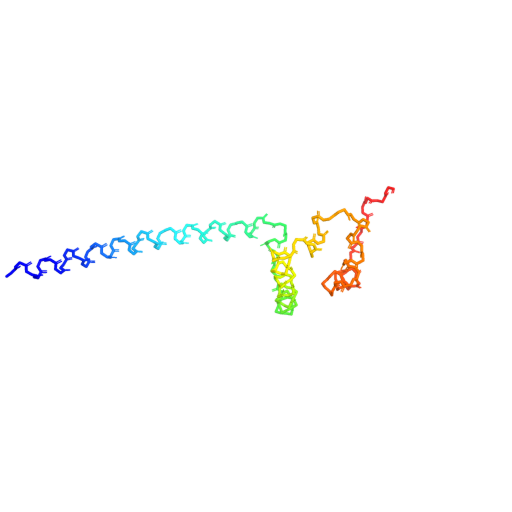1 93 LEU A C 1
ATOM 738 O O . LEU A 1 93 ? 9.889 -8.206 -5.839 1.00 78.81 93 LEU A O 1
ATOM 742 N N . LEU A 1 94 ? 10.742 -6.619 -7.194 1.00 75.00 94 LEU A N 1
ATOM 743 C CA . LEU A 1 94 ? 10.246 -7.195 -8.433 1.00 75.00 94 LEU A CA 1
ATOM 744 C C . 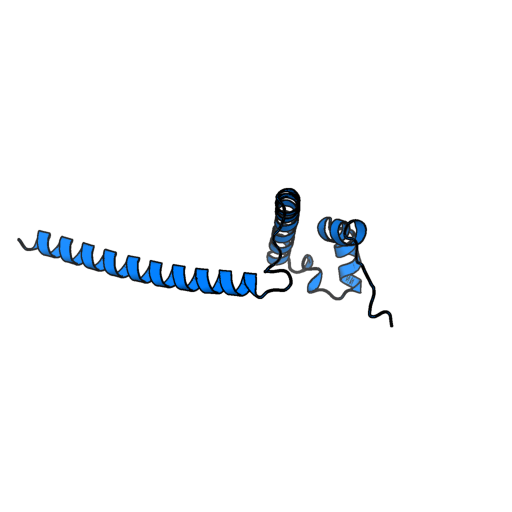LEU A 1 94 ? 10.998 -8.483 -8.753 1.00 75.00 94 LEU A C 1
ATOM 746 O O . LEU A 1 94 ? 10.373 -9.456 -9.158 1.00 75.00 94 LEU A O 1
ATOM 750 N N . ARG A 1 95 ? 12.295 -8.562 -8.437 1.00 76.31 95 ARG A N 1
ATOM 751 C CA . ARG A 1 95 ? 13.040 -9.826 -8.485 1.00 76.31 95 ARG A CA 1
ATOM 752 C C . ARG A 1 95 ? 12.436 -10.885 -7.565 1.00 76.31 95 ARG A C 1
ATOM 754 O O . ARG A 1 95 ? 12.231 -12.018 -7.989 1.00 76.31 95 ARG A O 1
ATOM 761 N N . VAL A 1 96 ? 12.113 -10.535 -6.317 1.00 77.12 96 VAL A N 1
ATOM 762 C CA . VAL A 1 96 ? 11.460 -11.480 -5.397 1.00 77.12 96 VAL A CA 1
ATOM 763 C C . VAL A 1 96 ? 10.102 -11.923 -5.946 1.00 77.12 96 VAL A C 1
ATOM 765 O O . VAL A 1 96 ? 9.808 -13.117 -5.911 1.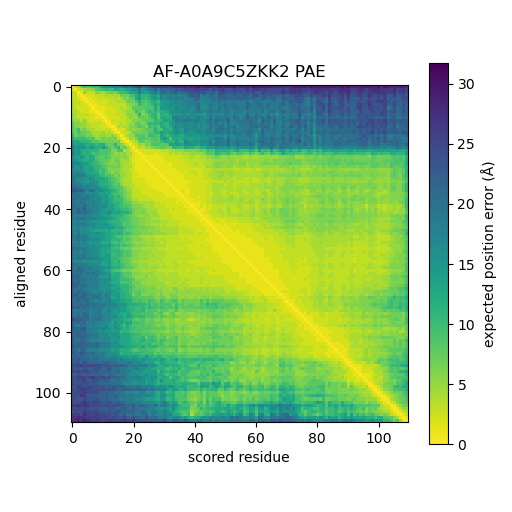00 77.12 96 VAL A O 1
ATOM 768 N N . LEU A 1 97 ? 9.316 -10.996 -6.498 1.00 76.38 97 LEU A N 1
ATOM 769 C CA . LEU A 1 97 ? 8.017 -11.287 -7.101 1.00 76.38 97 LEU A CA 1
ATOM 770 C C . LEU A 1 97 ? 8.138 -12.232 -8.307 1.00 76.38 97 LEU A C 1
ATOM 772 O O . LEU A 1 97 ? 7.482 -13.267 -8.337 1.00 76.38 97 LEU A O 1
ATOM 776 N N . PHE A 1 98 ? 8.992 -11.910 -9.276 1.00 67.94 98 PHE A N 1
ATOM 777 C CA . PHE A 1 98 ? 9.107 -12.664 -10.525 1.00 67.94 98 PHE A CA 1
ATOM 778 C C . PHE A 1 98 ? 9.854 -13.994 -10.380 1.00 67.94 98 PHE A C 1
ATOM 780 O O . PHE A 1 98 ? 9.618 -14.900 -11.174 1.00 67.94 98 PHE A O 1
ATOM 787 N N . SER A 1 99 ? 10.739 -14.137 -9.387 1.00 72.06 99 SER A N 1
ATOM 788 C CA . SER A 1 99 ? 11.539 -15.358 -9.216 1.00 72.06 99 SER A CA 1
ATOM 789 C C . SER A 1 99 ? 11.005 -16.320 -8.153 1.00 72.06 99 SER A C 1
ATOM 791 O O . SER A 1 99 ? 11.235 -17.519 -8.281 1.00 72.06 99 SER A O 1
ATOM 793 N N . ASN A 1 100 ? 10.317 -15.838 -7.108 1.00 73.94 100 ASN A N 1
ATOM 794 C CA . ASN A 1 100 ? 9.942 -16.686 -5.963 1.00 73.94 100 ASN A CA 1
ATOM 795 C C . ASN A 1 100 ? 8.434 -16.923 -5.816 1.00 73.94 100 ASN A C 1
ATOM 797 O O . ASN A 1 100 ? 8.043 -17.866 -5.125 1.00 73.94 100 ASN A O 1
ATOM 801 N N . PHE A 1 101 ? 7.570 -16.110 -6.434 1.00 78.25 101 PHE A N 1
ATOM 802 C CA . PHE A 1 101 ? 6.129 -16.358 -6.373 1.00 78.25 101 PHE A CA 1
ATOM 803 C C . PHE A 1 101 ? 5.706 -17.365 -7.437 1.00 78.25 101 PHE A C 1
ATOM 805 O O . PHE A 1 101 ? 5.963 -17.205 -8.629 1.00 78.25 101 PHE A O 1
ATOM 812 N N . ARG A 1 102 ? 4.989 -18.404 -7.002 1.00 76.94 102 ARG A N 1
ATOM 813 C CA . ARG A 1 102 ? 4.421 -19.405 -7.900 1.00 76.94 102 ARG A CA 1
ATOM 814 C C . ARG A 1 102 ? 3.159 -18.852 -8.560 1.00 76.94 102 ARG A C 1
ATOM 816 O O . ARG A 1 102 ? 2.081 -18.872 -7.971 1.00 76.94 102 ARG A O 1
ATOM 823 N N . MET A 1 103 ? 3.287 -18.370 -9.790 1.00 78.19 103 MET A N 1
ATOM 824 C CA . MET A 1 103 ? 2.128 -18.050 -10.625 1.00 78.19 103 MET A CA 1
ATOM 825 C C . MET A 1 103 ? 1.553 -19.349 -11.203 1.00 78.19 103 MET A C 1
ATOM 827 O O . MET A 1 103 ? 2.276 -20.137 -11.805 1.00 78.19 103 MET A O 1
ATOM 831 N N . HIS A 1 104 ? 0.267 -19.612 -10.949 1.00 74.25 104 HIS A N 1
ATOM 832 C CA . HIS A 1 104 ? -0.335 -20.926 -11.202 1.00 74.25 104 HIS A CA 1
ATOM 833 C C . HIS A 1 104 ? -0.677 -21.185 -12.675 1.00 74.25 104 HIS A C 1
ATOM 835 O O . HIS A 1 104 ? -0.412 -22.282 -13.157 1.00 74.25 104 HIS A O 1
ATOM 841 N N . CYS A 1 105 ? -1.248 -20.209 -13.387 1.00 74.25 105 CYS A N 1
ATOM 842 C CA . CYS A 1 105 ? -1.685 -20.377 -14.776 1.00 74.25 105 CYS A CA 1
ATOM 843 C C . CYS A 1 105 ? -1.546 -19.061 -15.555 1.00 74.25 105 CYS A C 1
ATOM 845 O O . CYS A 1 105 ? -1.958 -18.013 -15.058 1.00 74.25 105 CYS A O 1
ATOM 847 N N . ASN A 1 106 ? -1.062 -19.130 -16.799 1.00 78.19 106 ASN A N 1
ATOM 848 C CA . ASN A 1 106 ? -1.109 -18.018 -17.750 1.00 78.19 106 ASN A CA 1
ATOM 849 C C . ASN A 1 106 ? -2.352 -18.164 -18.629 1.00 78.19 106 ASN A C 1
ATOM 851 O O . ASN A 1 106 ? -2.341 -18.881 -19.625 1.00 78.19 106 ASN A O 1
ATOM 855 N N . LEU A 1 107 ? -3.439 -17.510 -18.221 1.00 73.62 107 LEU A N 1
ATOM 856 C CA . LEU A 1 107 ? -4.747 -17.641 -18.873 1.00 73.62 107 LEU A CA 1
ATOM 857 C C . LEU A 1 107 ? -4.872 -16.843 -20.182 1.00 73.62 107 LEU A C 1
ATOM 859 O O . LEU A 1 107 ? -5.837 -17.026 -20.914 1.00 73.62 107 LEU A O 1
ATOM 863 N N . HIS A 1 108 ? -3.921 -15.951 -20.459 1.00 78.19 108 HIS A N 1
ATOM 864 C CA . HIS A 1 108 ? -3.928 -15.086 -21.632 1.00 78.19 108 HIS A CA 1
ATOM 865 C C . HIS A 1 108 ? -2.494 -14.911 -22.145 1.00 78.19 108 HIS A C 1
ATOM 867 O O . HIS A 1 108 ? -1.762 -14.033 -21.687 1.00 78.19 108 HIS A O 1
ATOM 873 N N . ILE A 1 109 ? -2.085 -15.800 -23.050 1.00 70.06 109 ILE A N 1
ATOM 874 C CA . ILE A 1 109 ? -0.873 -15.663 -23.863 1.00 70.06 109 ILE A CA 1
ATOM 875 C C . ILE A 1 109 ? -1.380 -15.443 -25.286 1.00 70.06 109 ILE A C 1
ATOM 877 O O . ILE A 1 109 ? -2.038 -16.328 -25.832 1.00 70.06 109 ILE A O 1
ATOM 881 N N . VAL A 1 110 ? -1.1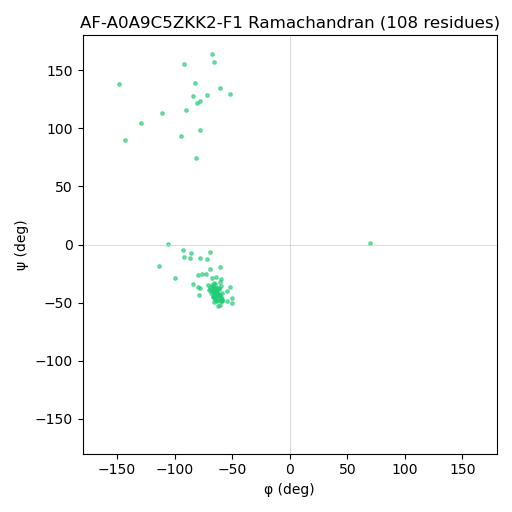44 -14.247 -25.823 1.00 55.72 110 VAL A N 1
ATOM 882 C CA . VAL A 1 110 ? -1.495 -13.859 -27.197 1.00 55.72 110 VAL A CA 1
ATOM 883 C C . VAL A 1 110 ? -0.221 -13.739 -28.007 1.00 55.72 110 VAL A C 1
ATOM 885 O O . VAL A 1 110 ? 0.764 -13.221 -27.429 1.00 55.72 110 VAL A O 1
#

pLDDT: mean 84.91, std 9.06, range [55.72, 96.69]

Organism: NCBI:txid7396

Solvent-accessible surface area (backbone atoms only — not comparable to full-atom values): 6566 Å² total; per-residue (Å²): 122,67,68,63,54,51,52,53,52,52,52,52,53,55,51,53,54,53,53,54,50,50,57,48,51,53,52,52,50,52,51,53,53,49,52,51,46,72,39,90,71,38,77,66,82,71,51,75,68,52,48,52,53,49,50,56,53,48,52,54,51,52,51,50,52,53,50,20,70,77,36,67,91,62,32,46,90,82,41,61,62,87,72,18,47,67,59,45,72,71,31,68,67,52,43,49,50,75,72,70,54,86,80,88,76,84,91,80,84,131

Secondary structure (DSSP, 8-state):
-HHHHHHHHHHHHHHHHHHHHHHHHHHHHHHHHHHHHHSTTTT----HHHHHHHHHHHHHHHHHHHHHHH-GGG-GGGS-HHHHHHHHHH-HHHHHHHHHS---------

Foldseek 3Di:
DVVVVVVVVVVVVVVVVVVVVVVVVVVVVVVVLVVLCPDDCSVPDDDPVRVVVVVVLVVLVVVLVVVCVVPVLSVLVVDDVVSSVVSLVPRPNNCCVVPPDDDPDDPDDD

Mean predicted aligned error: 9.43 Å